Protein AF-A0A086ZVP0-F1 (afdb_monomer_lite)

Organism: NCBI:txid1437609

Sequence (54 aa):
MLIRRYLPRCRTCGVLSKPASADAAYETGRRHGKDKPGHTVGVIPIKVEERKRP

Radius of gyration: 12.5 Å; chains: 1; bounding box: 23×17×43 Å

Structure (mmCIF, N/CA/C/O backbone):
data_AF-A0A086ZVP0-F1
#
_entry.id   AF-A0A086ZVP0-F1
#
loop_
_atom_site.group_PDB
_atom_site.id
_atom_site.type_symbol
_atom_site.label_atom_id
_atom_site.label_alt_id
_atom_site.label_comp_id
_atom_site.label_asym_id
_atom_site.label_entity_id
_atom_site.label_seq_id
_atom_site.pdbx_PDB_ins_code
_atom_site.Cartn_x
_atom_site.Cartn_y
_atom_site.Cartn_z
_atom_site.occupancy
_atom_site.B_iso_or_equiv
_atom_site.auth_seq_id
_atom_site.auth_comp_id
_atom_site.auth_asym_id
_atom_site.auth_atom_id
_atom_site.pdbx_PDB_model_num
ATOM 1 N N . MET A 1 1 ? 10.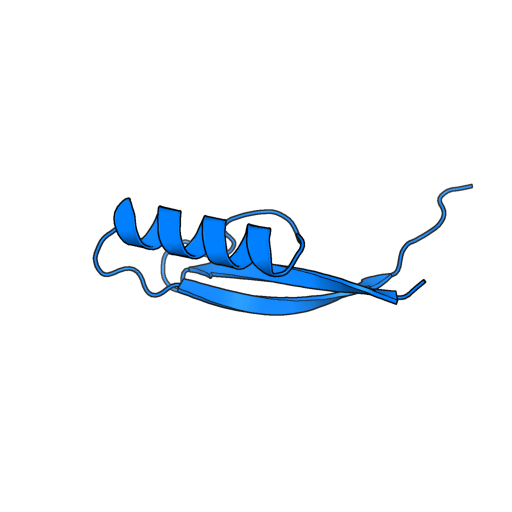639 -4.933 -20.595 1.00 59.31 1 MET A N 1
ATOM 2 C CA . MET A 1 1 ? 11.293 -4.119 -19.541 1.00 59.31 1 MET A CA 1
ATOM 3 C C . MET A 1 1 ? 10.73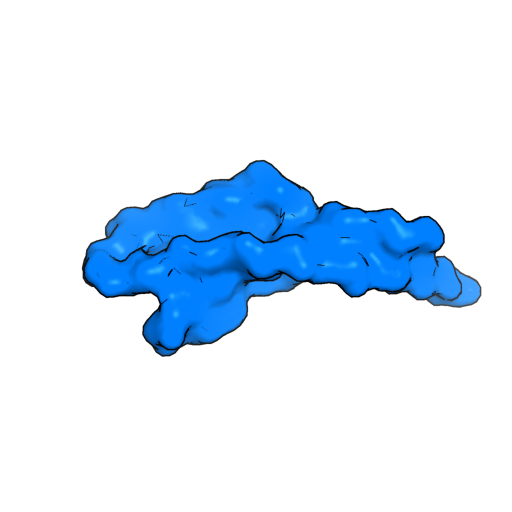2 -4.528 -18.183 1.00 59.31 1 MET A C 1
ATOM 5 O O . MET A 1 1 ? 9.537 -4.787 -18.096 1.00 59.31 1 MET A O 1
ATOM 9 N N . LEU A 1 2 ? 11.568 -4.630 -17.143 1.00 64.38 2 LEU A N 1
ATOM 10 C CA . LEU A 1 2 ? 11.100 -4.853 -15.768 1.00 64.38 2 LEU A CA 1
ATOM 11 C C . LEU A 1 2 ? 10.643 -3.515 -15.185 1.00 64.38 2 LEU A C 1
ATOM 13 O O . LEU A 1 2 ? 11.471 -2.658 -14.882 1.00 64.38 2 LEU A O 1
ATOM 17 N N . ILE A 1 3 ? 9.334 -3.334 -15.028 1.00 75.06 3 ILE A N 1
ATOM 18 C CA . ILE A 1 3 ? 8.775 -2.121 -14.432 1.00 75.06 3 ILE A CA 1
ATOM 19 C C . ILE A 1 3 ? 8.608 -2.363 -12.934 1.00 75.06 3 ILE A C 1
ATOM 21 O O . ILE A 1 3 ? 7.932 -3.308 -12.513 1.00 75.06 3 ILE A O 1
ATOM 25 N N . ARG A 1 4 ? 9.222 -1.503 -12.113 1.00 80.56 4 ARG A N 1
ATOM 26 C CA . ARG A 1 4 ? 8.950 -1.473 -10.672 1.00 80.56 4 ARG A CA 1
ATOM 27 C C . ARG A 1 4 ? 7.559 -0.889 -10.467 1.00 80.56 4 ARG A C 1
ATOM 29 O O . ARG A 1 4 ? 7.334 0.289 -10.734 1.00 80.56 4 ARG A O 1
ATOM 36 N N . ARG A 1 5 ? 6.630 -1.719 -10.008 1.00 89.62 5 ARG A N 1
ATOM 37 C CA . ARG A 1 5 ? 5.313 -1.282 -9.548 1.00 89.62 5 ARG A CA 1
ATOM 38 C C . ARG A 1 5 ? 5.169 -1.580 -8.067 1.00 89.62 5 ARG A C 1
ATOM 40 O O . ARG A 1 5 ? 5.993 -2.261 -7.467 1.00 89.62 5 ARG A O 1
ATOM 47 N N . TYR A 1 6 ? 4.120 -1.049 -7.478 1.00 93.38 6 TYR A N 1
ATOM 48 C CA . TYR A 1 6 ? 3.864 -1.102 -6.056 1.00 93.38 6 TYR A CA 1
ATOM 49 C C . TYR A 1 6 ? 2.428 -1.555 -5.841 1.00 93.38 6 TYR A C 1
ATOM 51 O O . TYR A 1 6 ? 1.509 -1.103 -6.529 1.00 93.38 6 TYR A O 1
ATOM 59 N N . LEU A 1 7 ? 2.252 -2.492 -4.917 1.00 94.25 7 LEU A N 1
ATOM 60 C CA . LEU A 1 7 ? 0.968 -3.080 -4.581 1.00 94.25 7 LEU A CA 1
ATOM 61 C C . LEU A 1 7 ? 0.541 -2.592 -3.191 1.00 94.25 7 LEU A C 1
ATOM 63 O O . LEU A 1 7 ? 1.145 -3.010 -2.197 1.00 94.25 7 LEU A O 1
ATOM 67 N N . PRO A 1 8 ? -0.471 -1.716 -3.089 1.00 95.50 8 PRO A N 1
ATOM 68 C CA . PRO A 1 8 ? -1.009 -1.321 -1.798 1.00 95.50 8 PRO A CA 1
ATOM 69 C C . PRO A 1 8 ? -1.839 -2.464 -1.209 1.00 95.50 8 PRO A C 1
ATOM 71 O O . PRO A 1 8 ? -2.732 -3.020 -1.858 1.00 95.50 8 PRO A O 1
ATOM 74 N N . ARG A 1 9 ? -1.543 -2.822 0.040 1.00 95.62 9 ARG A N 1
ATOM 75 C CA . ARG A 1 9 ? -2.188 -3.924 0.752 1.00 95.62 9 ARG A CA 1
ATOM 76 C C . ARG A 1 9 ? -2.539 -3.510 2.172 1.00 95.62 9 ARG A C 1
ATOM 78 O O . ARG A 1 9 ? -1.680 -3.098 2.944 1.00 95.62 9 ARG A O 1
ATOM 85 N N . CYS A 1 10 ? -3.796 -3.693 2.541 1.00 96.31 10 CYS A N 1
ATOM 86 C CA . CYS A 1 10 ? -4.247 -3.631 3.920 1.00 96.31 10 CYS A CA 1
ATOM 87 C C . CYS A 1 10 ? -4.112 -5.010 4.579 1.00 96.31 10 CYS A C 1
ATOM 89 O O . CYS A 1 10 ? -4.421 -6.032 3.963 1.00 96.31 10 CYS A O 1
ATOM 91 N N . ARG A 1 11 ? -3.692 -5.051 5.848 1.00 93.88 11 ARG A N 1
ATOM 92 C CA . ARG A 1 11 ? -3.607 -6.302 6.619 1.00 93.88 11 ARG A CA 1
ATOM 93 C C . ARG A 1 11 ? -4.977 -6.962 6.809 1.00 93.88 11 ARG A C 1
ATOM 95 O O . ARG A 1 11 ? -5.055 -8.183 6.794 1.00 93.88 11 ARG A O 1
ATOM 102 N N . THR A 1 12 ? -6.031 -6.158 6.933 1.00 94.50 12 THR A N 1
ATOM 103 C CA . THR A 1 12 ? -7.406 -6.621 7.172 1.00 94.50 12 THR A CA 1
ATOM 104 C C . THR A 1 12 ? -8.181 -6.853 5.872 1.00 94.50 12 THR A C 1
ATOM 106 O O . THR A 1 12 ? -8.879 -7.849 5.750 1.00 94.50 12 THR A O 1
ATOM 109 N N . CYS A 1 13 ? -8.060 -5.956 4.883 1.00 94.12 13 CYS A N 1
ATOM 110 C CA . CYS A 1 13 ? -8.843 -6.027 3.635 1.00 94.12 13 CYS A CA 1
ATOM 111 C C . CYS A 1 13 ? -8.135 -6.765 2.490 1.00 94.12 13 CYS A C 1
ATOM 113 O O . CYS A 1 13 ? -8.761 -7.064 1.479 1.00 94.12 13 CYS A O 1
ATOM 115 N N . GLY A 1 14 ? -6.834 -7.034 2.610 1.00 94.31 14 GLY A N 1
ATOM 116 C CA . GLY A 1 14 ? -6.046 -7.602 1.522 1.00 94.31 14 GLY A CA 1
ATOM 117 C C . GLY A 1 14 ? -5.595 -6.552 0.503 1.00 94.31 14 GLY A C 1
ATOM 118 O O . GLY A 1 14 ? -5.222 -5.435 0.865 1.00 94.31 14 GLY A O 1
ATOM 119 N N . VAL A 1 15 ? -5.530 -6.942 -0.771 1.00 94.88 15 VAL A N 1
ATOM 120 C CA . VAL A 1 15 ? -5.041 -6.080 -1.859 1.00 94.88 15 VAL A CA 1
ATOM 121 C C . VAL A 1 15 ? -6.050 -4.968 -2.132 1.00 94.88 15 VAL A C 1
ATOM 123 O O . VAL A 1 15 ? -7.224 -5.244 -2.356 1.00 94.88 15 VAL A O 1
ATOM 126 N N . LEU A 1 16 ? -5.587 -3.718 -2.125 1.00 92.62 16 LEU A N 1
ATOM 127 C CA . LEU A 1 16 ? -6.460 -2.548 -2.253 1.00 92.62 16 LEU A CA 1
ATOM 128 C C . LEU A 1 16 ? -6.669 -2.112 -3.706 1.00 92.62 16 LEU A C 1
ATOM 130 O O . LEU A 1 16 ? -7.718 -1.576 -4.047 1.00 92.62 16 LEU A O 1
ATOM 134 N N . SER A 1 17 ? -5.674 -2.320 -4.569 1.00 92.19 17 SER A N 1
ATOM 135 C CA . SER A 1 17 ? -5.752 -1.965 -5.986 1.00 92.19 17 SER A CA 1
ATOM 136 C C . SER A 1 17 ? -4.746 -2.760 -6.824 1.00 92.19 17 SER A C 1
ATOM 138 O O . SER A 1 17 ? -3.964 -3.560 -6.307 1.00 92.19 17 SER A O 1
ATOM 140 N N . LYS A 1 18 ? -4.784 -2.569 -8.148 1.00 91.25 18 LYS A N 1
ATOM 141 C CA . LYS A 1 18 ? -3.812 -3.166 -9.073 1.00 91.25 18 LYS A CA 1
ATOM 142 C C . LYS A 1 18 ? -2.406 -2.569 -8.861 1.00 91.25 18 LYS A C 1
ATOM 144 O O . L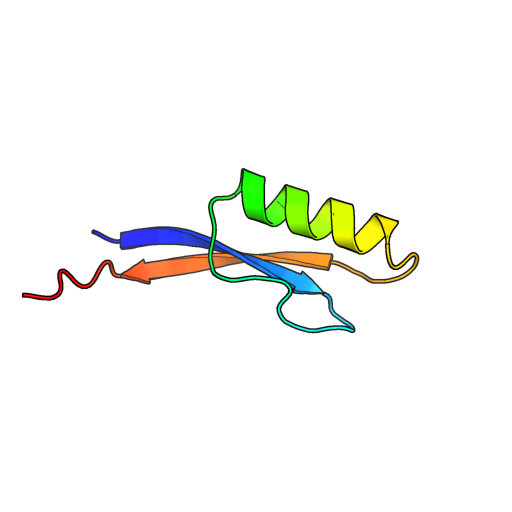YS A 1 18 ? -2.292 -1.434 -8.405 1.00 91.25 18 LYS A O 1
ATOM 149 N N . PRO A 1 19 ? -1.339 -3.283 -9.274 1.00 91.31 19 PRO A N 1
ATOM 150 C CA . PRO A 1 19 ? 0.025 -2.755 -9.326 1.00 91.31 19 PRO A CA 1
ATOM 151 C C . PRO A 1 19 ? 0.119 -1.371 -9.987 1.00 91.31 19 PRO A C 1
ATOM 153 O O . PRO A 1 19 ? -0.160 -1.236 -11.186 1.00 91.31 19 PRO A O 1
ATOM 156 N N . ALA A 1 20 ? 0.572 -0.370 -9.236 1.00 91.00 20 ALA A N 1
ATOM 157 C CA . ALA A 1 20 ? 0.647 1.025 -9.675 1.00 91.00 20 ALA A CA 1
ATOM 158 C C . ALA A 1 20 ? 2.044 1.632 -9.447 1.00 91.00 20 ALA A C 1
ATOM 160 O O . ALA A 1 20 ? 2.967 0.939 -9.015 1.00 91.00 20 ALA A O 1
ATOM 161 N N . SER A 1 21 ? 2.227 2.913 -9.772 1.00 92.62 21 SER A N 1
ATOM 162 C CA . SER A 1 21 ? 3.421 3.664 -9.363 1.00 92.62 21 SER A CA 1
ATOM 163 C C . SER A 1 21 ? 3.494 3.787 -7.835 1.00 92.62 21 SER A C 1
ATOM 165 O O . SER A 1 21 ? 2.508 3.536 -7.137 1.00 92.62 21 SER A O 1
ATOM 167 N N . ALA A 1 22 ? 4.665 4.164 -7.310 1.00 90.38 22 ALA A N 1
ATOM 168 C CA . ALA A 1 22 ? 4.853 4.360 -5.873 1.00 90.38 22 ALA A CA 1
ATOM 169 C C . ALA A 1 22 ? 3.826 5.362 -5.326 1.00 90.38 22 ALA A C 1
ATOM 171 O O . ALA A 1 22 ? 3.063 5.018 -4.425 1.00 90.38 22 ALA A O 1
ATOM 172 N 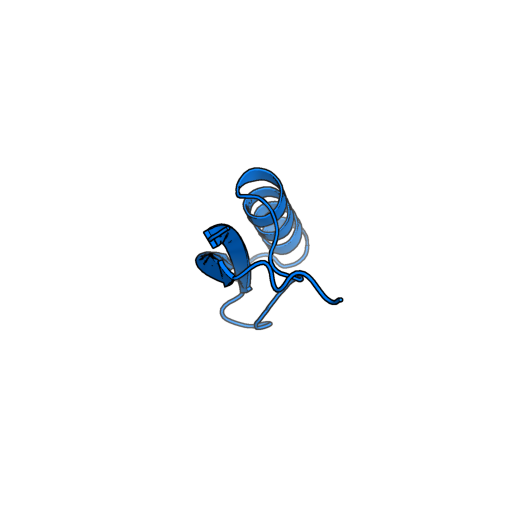N . ASP A 1 23 ? 3.740 6.548 -5.934 1.00 93.62 23 ASP A N 1
ATOM 173 C CA . ASP A 1 23 ? 2.827 7.618 -5.520 1.00 93.62 23 ASP A CA 1
ATOM 174 C C . ASP A 1 23 ? 1.370 7.158 -5.460 1.00 93.62 23 ASP A C 1
ATOM 176 O O . ASP A 1 23 ? 0.711 7.319 -4.432 1.00 93.62 23 ASP A O 1
ATOM 180 N N . ALA A 1 24 ? 0.888 6.492 -6.514 1.00 94.19 24 ALA A N 1
ATOM 181 C CA . ALA A 1 24 ? -0.487 6.002 -6.577 1.00 94.19 24 ALA A CA 1
ATOM 182 C C . ALA A 1 24 ? -0.776 4.927 -5.514 1.00 94.19 24 ALA A C 1
ATOM 184 O O . ALA A 1 24 ? -1.858 4.908 -4.918 1.00 94.19 24 ALA A O 1
ATOM 185 N N . ALA A 1 25 ? 0.184 4.039 -5.236 1.00 94.44 25 ALA A N 1
ATOM 186 C CA . ALA A 1 25 ? 0.036 3.021 -4.200 1.00 94.44 25 ALA A CA 1
ATOM 187 C C . ALA A 1 25 ? 0.005 3.640 -2.790 1.00 94.44 25 ALA A C 1
ATOM 189 O O . ALA A 1 25 ? -0.853 3.280 -1.978 1.00 94.44 25 ALA A O 1
ATOM 190 N N . TYR A 1 26 ? 0.884 4.605 -2.501 1.00 94.50 26 TYR A N 1
ATOM 191 C CA . TYR A 1 26 ? 0.882 5.320 -1.221 1.00 94.50 26 TYR A CA 1
ATOM 192 C C . TYR A 1 26 ? -0.361 6.194 -1.041 1.00 94.50 26 TYR A C 1
ATOM 194 O O . TYR A 1 26 ? -0.906 6.262 0.061 1.00 94.50 26 TYR A O 1
ATOM 202 N N . GLU A 1 27 ? -0.843 6.847 -2.097 1.00 96.19 27 GLU A N 1
ATOM 203 C CA . GLU A 1 27 ? -2.100 7.596 -2.056 1.00 96.19 27 GLU A CA 1
ATOM 204 C C . GLU A 1 27 ? -3.291 6.676 -1.773 1.00 96.19 27 GLU A C 1
ATOM 206 O O . GLU A 1 27 ? -4.060 6.949 -0.849 1.00 96.19 27 GLU A O 1
ATOM 211 N N . THR A 1 28 ? -3.384 5.542 -2.478 1.00 95.62 28 THR A N 1
ATOM 212 C CA . THR A 1 28 ? -4.422 4.523 -2.241 1.00 95.62 28 THR A CA 1
ATOM 213 C C . THR A 1 28 ? -4.411 4.072 -0.781 1.00 95.62 28 THR A C 1
ATOM 215 O O . THR A 1 28 ? -5.460 4.008 -0.139 1.00 95.62 28 THR A O 1
ATOM 218 N N . GLY A 1 29 ? -3.226 3.797 -0.227 1.00 94.38 29 GLY A N 1
ATOM 219 C CA . GLY A 1 29 ? -3.109 3.360 1.158 1.00 94.38 29 GLY A CA 1
ATOM 220 C C . GLY A 1 29 ? -3.472 4.439 2.178 1.00 94.38 29 GLY A C 1
ATOM 221 O O . GLY A 1 29 ? -4.173 4.145 3.147 1.00 94.38 29 GLY A O 1
ATOM 222 N N . ARG A 1 30 ? -3.067 5.694 1.941 1.00 94.06 30 ARG A N 1
ATOM 223 C CA . ARG A 1 30 ? -3.451 6.834 2.790 1.00 94.06 30 ARG A CA 1
ATOM 224 C C . ARG A 1 30 ? -4.956 7.064 2.778 1.00 94.06 30 ARG A C 1
ATOM 226 O O . ARG A 1 30 ? -5.533 7.297 3.836 1.00 94.06 30 ARG A O 1
ATOM 233 N N . ARG A 1 31 ? -5.585 6.992 1.603 1.00 96.06 31 ARG A N 1
ATOM 234 C CA . ARG A 1 31 ? -7.037 7.123 1.466 1.00 96.06 31 ARG A CA 1
ATOM 235 C C . ARG A 1 31 ? -7.752 6.011 2.233 1.00 96.06 31 ARG A C 1
ATOM 237 O O . ARG A 1 31 ? -8.534 6.316 3.123 1.00 96.06 31 ARG A O 1
ATOM 244 N N . HIS A 1 32 ? -7.357 4.754 2.021 1.00 95.62 32 HIS A N 1
ATOM 245 C CA . HIS A 1 32 ? -7.917 3.612 2.754 1.00 95.62 32 HIS A CA 1
ATOM 246 C C . HIS A 1 32 ? -7.782 3.755 4.275 1.00 95.62 32 HIS A C 1
ATOM 248 O O . HIS A 1 32 ? -8.727 3.467 5.000 1.00 95.62 32 HIS A O 1
ATOM 254 N N . GLY A 1 33 ? -6.631 4.221 4.770 1.0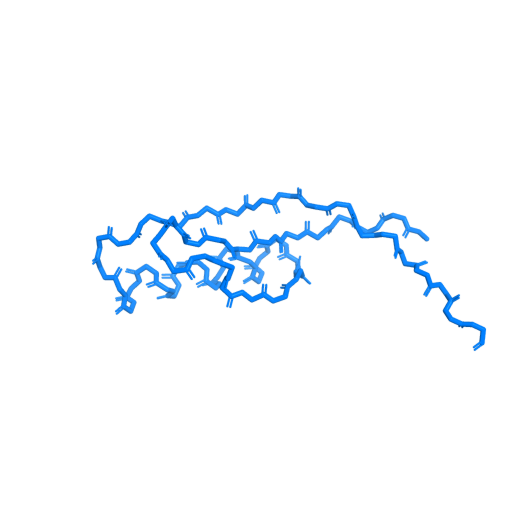0 93.62 33 GLY A N 1
ATOM 255 C CA . GLY A 1 33 ? -6.427 4.457 6.203 1.00 93.62 33 GLY A CA 1
ATOM 256 C C . GLY A 1 33 ? -7.343 5.540 6.788 1.00 93.62 33 GLY A C 1
ATOM 257 O O . GLY A 1 33 ? -7.736 5.433 7.946 1.00 93.62 33 GLY A O 1
ATOM 258 N N . LYS A 1 34 ? -7.719 6.550 5.989 1.00 94.25 34 LYS A N 1
ATOM 259 C CA . LYS A 1 34 ? -8.718 7.562 6.374 1.00 94.25 34 LYS A CA 1
ATOM 260 C C . LYS A 1 34 ? -10.139 6.998 6.353 1.00 94.25 34 LYS A C 1
ATOM 262 O O . LYS A 1 34 ? -10.900 7.261 7.275 1.00 94.25 34 LYS A O 1
ATOM 267 N N . ASP A 1 35 ? -10.480 6.214 5.331 1.00 95.44 35 ASP A N 1
ATOM 268 C CA . ASP A 1 35 ? -11.803 5.590 5.184 1.00 95.44 35 ASP A CA 1
ATOM 269 C C . ASP A 1 35 ? -12.055 4.478 6.224 1.00 95.44 35 ASP A C 1
ATOM 271 O O . ASP A 1 35 ? -13.197 4.211 6.604 1.00 95.44 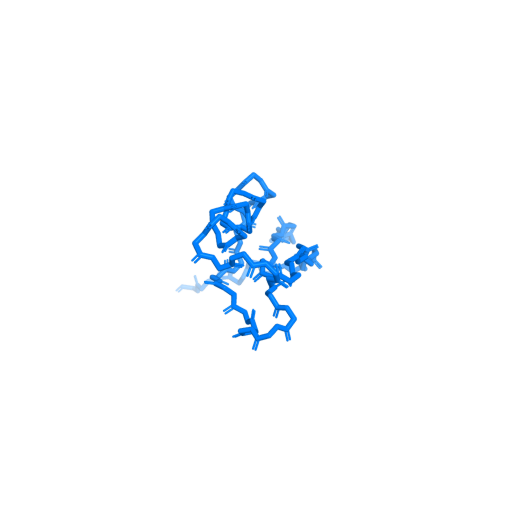35 ASP A O 1
ATOM 275 N N . LYS A 1 36 ? -10.993 3.798 6.675 1.00 93.44 36 LYS A N 1
ATOM 276 C CA . LYS A 1 36 ? -11.031 2.673 7.621 1.00 93.44 36 LYS A CA 1
ATOM 277 C C . LYS A 1 36 ? -10.024 2.892 8.762 1.00 93.44 36 LYS A C 1
ATOM 279 O O . LYS A 1 36 ? -8.964 2.257 8.769 1.00 93.44 36 LYS A O 1
ATOM 284 N N . PRO A 1 37 ? -10.331 3.771 9.734 1.00 90.12 37 PRO A N 1
ATOM 285 C CA . PRO A 1 37 ? -9.450 4.009 10.874 1.00 90.12 37 PRO A CA 1
ATOM 286 C C . PRO A 1 37 ? -9.159 2.700 11.626 1.00 90.12 37 PRO A C 1
ATOM 288 O O . PRO A 1 37 ? -10.039 1.867 11.821 1.00 90.12 37 PRO A O 1
ATOM 291 N N . GLY A 1 38 ? -7.894 2.495 12.002 1.00 91.38 38 GLY A N 1
ATOM 292 C CA . GLY A 1 38 ? -7.411 1.263 12.645 1.00 91.38 38 GLY A CA 1
ATOM 293 C C . GLY A 1 38 ? -6.926 0.174 11.679 1.00 91.38 38 GLY A C 1
ATOM 294 O O . GLY A 1 38 ? -6.275 -0.778 12.108 1.00 91.38 38 GLY A O 1
ATOM 295 N N . HIS A 1 39 ? -7.160 0.308 10.371 1.00 94.00 39 HIS A N 1
ATOM 296 C CA . HIS A 1 39 ? -6.595 -0.617 9.391 1.00 94.00 39 HIS A CA 1
ATOM 297 C C . HIS A 1 39 ? -5.124 -0.293 9.113 1.00 94.00 39 HIS A C 1
ATOM 299 O O . HIS A 1 39 ? -4.779 0.804 8.676 1.00 94.00 39 HIS A O 1
ATOM 305 N N . THR A 1 40 ? -4.245 -1.281 9.282 1.00 93.69 40 THR A N 1
ATOM 306 C CA . THR A 1 40 ? -2.837 -1.150 8.886 1.00 93.69 40 THR A CA 1
ATOM 307 C C . THR A 1 40 ? -2.692 -1.383 7.385 1.00 93.69 40 THR A C 1
ATOM 309 O O . THR A 1 40 ? -3.089 -2.436 6.874 1.00 93.69 40 THR A O 1
ATOM 312 N N . VAL A 1 41 ? -2.102 -0.418 6.680 1.00 94.88 41 VAL A N 1
ATOM 313 C CA . VAL A 1 41 ? -1.839 -0.491 5.239 1.00 94.88 41 VAL A CA 1
ATOM 314 C C . VAL A 1 41 ? -0.340 -0.404 4.975 1.00 94.88 41 VAL A C 1
ATOM 316 O O . VAL A 1 41 ? 0.348 0.427 5.558 1.00 94.88 41 VAL A O 1
ATOM 319 N N . GLY A 1 42 ? 0.156 -1.263 4.089 1.00 92.88 42 GLY A N 1
ATOM 320 C CA . GLY A 1 42 ? 1.525 -1.250 3.588 1.00 92.88 42 GLY A CA 1
ATOM 321 C C . GLY A 1 42 ? 1.562 -1.210 2.063 1.00 92.88 42 GLY A C 1
ATOM 322 O O . GLY A 1 42 ? 0.574 -1.502 1.387 1.00 92.88 42 GLY A O 1
ATOM 323 N N . VAL A 1 43 ? 2.722 -0.859 1.516 1.00 93.62 43 VAL A N 1
ATOM 324 C CA . VAL A 1 43 ? 2.975 -0.830 0.073 1.00 93.62 43 VAL A CA 1
ATOM 325 C C . VAL A 1 43 ? 4.102 -1.807 -0.237 1.00 93.62 43 VAL A C 1
ATOM 327 O O . VAL A 1 43 ? 5.203 -1.677 0.292 1.00 93.62 43 VAL A O 1
ATOM 330 N N . ILE A 1 44 ? 3.818 -2.803 -1.075 1.00 92.06 44 ILE A N 1
ATOM 331 C CA . ILE A 1 44 ? 4.755 -3.882 -1.402 1.00 92.06 44 ILE A CA 1
ATOM 332 C C . ILE A 1 44 ? 5.349 -3.613 -2.792 1.00 92.06 44 ILE A C 1
ATOM 334 O O . ILE A 1 44 ? 4.586 -3.556 -3.761 1.00 92.06 44 ILE A O 1
ATOM 338 N N . PRO A 1 45 ? 6.676 -3.455 -2.937 1.00 90.25 45 PRO A N 1
ATOM 339 C CA . PRO A 1 45 ? 7.298 -3.339 -4.250 1.00 90.25 45 PRO A CA 1
ATOM 340 C C . PRO A 1 45 ? 7.207 -4.677 -4.994 1.00 90.25 45 PRO A C 1
ATOM 342 O O . PRO A 1 45 ? 7.548 -5.729 -4.457 1.00 90.25 45 PRO A O 1
ATOM 345 N N . ILE A 1 46 ? 6.773 -4.633 -6.250 1.00 89.44 46 ILE A N 1
ATOM 346 C CA . ILE A 1 46 ? 6.627 -5.792 -7.130 1.00 89.44 46 ILE A CA 1
ATOM 347 C C . ILE A 1 46 ? 7.296 -5.531 -8.479 1.00 89.44 46 ILE A C 1
ATOM 349 O O . ILE A 1 46 ? 7.243 -4.438 -9.047 1.00 89.44 46 ILE A O 1
ATOM 353 N N . LYS A 1 47 ? 7.948 -6.566 -9.003 1.00 80.81 47 LYS A N 1
ATOM 354 C CA . LYS A 1 47 ? 8.535 -6.548 -10.341 1.00 80.81 47 LYS A CA 1
ATOM 355 C C . LYS A 1 47 ? 7.465 -7.004 -11.325 1.00 80.81 47 LYS A C 1
ATOM 357 O O . LYS A 1 47 ? 6.996 -8.133 -11.227 1.00 80.81 47 LYS A O 1
ATOM 362 N N . VAL A 1 48 ? 7.068 -6.132 -12.246 1.00 74.56 48 VAL A N 1
ATOM 363 C CA . VAL A 1 48 ? 6.133 -6.486 -13.317 1.00 74.56 48 VAL A CA 1
ATOM 364 C C . VAL A 1 48 ? 6.933 -6.594 -14.605 1.00 74.56 48 VAL A C 1
ATOM 366 O O . VAL A 1 48 ? 7.514 -5.612 -15.069 1.00 74.56 48 VAL A O 1
ATOM 369 N N . GLU A 1 49 ? 6.996 -7.798 -15.166 1.00 69.25 49 GLU A N 1
ATOM 370 C CA . GLU A 1 49 ? 7.490 -7.982 -16.525 1.00 69.25 49 GLU A CA 1
ATOM 371 C C . GLU A 1 49 ? 6.461 -7.417 -17.496 1.00 69.25 49 GLU A C 1
ATOM 373 O O . GLU A 1 49 ? 5.321 -7.883 -17.570 1.00 69.25 49 GLU A O 1
ATOM 378 N N . GLU A 1 50 ? 6.858 -6.392 -18.244 1.00 62.69 50 GLU A N 1
ATOM 379 C CA . GLU A 1 50 ? 6.069 -5.932 -19.374 1.00 62.69 50 GLU A CA 1
ATOM 380 C C . GLU A 1 50 ? 6.143 -7.000 -20.472 1.00 62.69 50 GLU A C 1
ATOM 382 O O . GLU A 1 50 ? 7.085 -7.034 -21.267 1.00 62.69 50 GLU A O 1
ATOM 387 N N . ARG A 1 51 ? 5.167 -7.917 -20.492 1.00 60.47 51 ARG A N 1
ATOM 388 C CA . ARG A 1 51 ? 4.955 -8.769 -21.662 1.00 60.47 51 ARG A CA 1
ATOM 389 C C . ARG A 1 51 ? 4.427 -7.866 -22.772 1.00 60.47 51 ARG A C 1
ATOM 391 O O . ARG A 1 51 ? 3.251 -7.503 -22.747 1.00 60.47 51 ARG A O 1
ATOM 398 N N . LYS A 1 52 ? 5.285 -7.520 -23.739 1.00 52.19 52 LYS A N 1
ATOM 399 C CA . LYS A 1 52 ? 4.842 -7.100 -25.075 1.00 52.19 52 LYS A CA 1
ATOM 400 C C . LYS A 1 52 ? 3.929 -8.215 -25.584 1.00 52.19 52 LYS A C 1
ATOM 402 O O . LYS A 1 52 ? 4.414 -9.293 -25.918 1.00 52.19 52 LYS A O 1
ATOM 407 N N . ARG A 1 53 ? 2.613 -8.011 -25.530 1.00 59.59 53 ARG A N 1
ATOM 408 C CA . ARG A 1 53 ? 1.701 -8.868 -26.288 1.00 59.59 53 ARG A CA 1
ATOM 409 C C . ARG A 1 53 ? 1.973 -8.580 -27.774 1.00 59.59 53 ARG A C 1
ATOM 411 O O . ARG A 1 53 ? 2.131 -7.397 -28.086 1.00 59.59 53 ARG A O 1
ATOM 418 N N . PRO A 1 54 ? 2.142 -9.619 -28.610 1.00 55.59 54 PRO A N 1
ATOM 419 C CA . PRO A 1 54 ? 2.336 -9.461 -30.049 1.00 55.59 54 PRO A CA 1
ATOM 420 C C . PRO A 1 54 ? 1.114 -8.824 -30.714 1.00 55.59 54 PRO A C 1
ATOM 422 O O . PRO A 1 54 ? 0.002 -8.950 -30.146 1.00 55.59 54 PRO A O 1
#

pLDDT: mean 87.41, std 12.25, range [52.19, 96.31]

Foldseek 3Di:
DWDWWKFKAWPPPGTQDPTHHPVVSVVSQVVVCVVDPPIDMDIHIDTDPPPPDD

Secondary structure (DSSP, 8-state):
-EEEEEEEEETTTEE-SSSB-HHHHHHHHHHHHHHSTT--EEEEEEEEE-----